Protein AF-A0A2V9SAP5-F1 (afdb_monomer_lite)

Structure (mmCIF, N/CA/C/O backbone):
data_AF-A0A2V9SAP5-F1
#
_entry.id   AF-A0A2V9SAP5-F1
#
loop_
_atom_site.group_PDB
_atom_site.id
_atom_site.type_symbol
_atom_site.label_atom_id
_atom_site.label_alt_id
_atom_site.label_comp_id
_atom_site.label_asym_id
_atom_site.label_entity_id
_atom_site.label_seq_id
_atom_site.pdbx_PDB_ins_code
_atom_site.Cartn_x
_atom_site.Cartn_y
_atom_site.Cartn_z
_atom_site.occupancy
_atom_site.B_iso_or_equiv
_atom_site.auth_seq_id
_atom_site.auth_comp_id
_atom_site.auth_asym_id
_atom_site.auth_atom_id
_atom_site.pdbx_PDB_model_num
ATOM 1 N N . MET A 1 1 ? -0.950 11.969 -6.876 1.00 27.45 1 MET A N 1
ATOM 2 C CA . MET A 1 1 ? -1.076 11.030 -8.014 1.00 27.45 1 MET A CA 1
ATOM 3 C C . MET A 1 1 ? -1.972 9.885 -7.571 1.00 27.45 1 MET A C 1
ATOM 5 O O . MET A 1 1 ? -1.630 9.181 -6.634 1.00 27.45 1 MET A O 1
ATOM 9 N N . LEU A 1 2 ? -3.170 9.802 -8.143 1.00 24.86 2 LEU A N 1
ATOM 10 C CA . LEU A 1 2 ? -4.244 8.900 -7.733 1.00 24.86 2 LEU A CA 1
ATOM 11 C C . LEU A 1 2 ? -3.882 7.452 -8.108 1.00 24.86 2 LEU A C 1
ATOM 13 O O . LEU A 1 2 ? -3.748 7.151 -9.293 1.00 24.86 2 LEU A O 1
ATOM 17 N N . PHE A 1 3 ? -3.738 6.551 -7.130 1.00 26.12 3 PHE A N 1
ATOM 18 C CA . PHE A 1 3 ? -3.658 5.106 -7.384 1.00 26.12 3 PHE A CA 1
ATOM 19 C C . PHE A 1 3 ? -5.047 4.572 -7.772 1.00 26.12 3 PHE A C 1
ATOM 21 O O . PHE A 1 3 ? -5.681 3.803 -7.053 1.00 26.12 3 PHE A O 1
ATOM 28 N N . LEU A 1 4 ? -5.530 4.965 -8.950 1.00 26.64 4 LEU A N 1
ATOM 29 C CA . LEU A 1 4 ? -6.514 4.173 -9.670 1.00 26.64 4 LEU A CA 1
ATOM 30 C C . LEU A 1 4 ? -5.756 3.019 -10.319 1.00 26.64 4 LEU A C 1
ATOM 32 O O . LEU A 1 4 ? -5.173 3.142 -11.393 1.00 26.64 4 LEU A O 1
ATOM 36 N N . MET A 1 5 ? -5.781 1.865 -9.657 1.00 33.97 5 MET A N 1
ATOM 37 C CA . MET A 1 5 ? -5.663 0.598 -10.367 1.00 33.97 5 MET A CA 1
ATOM 38 C C . MET A 1 5 ? -6.867 0.522 -11.313 1.00 33.97 5 MET A C 1
ATOM 40 O O . MET A 1 5 ? -7.947 0.095 -10.900 1.00 33.97 5 MET A O 1
ATOM 44 N N . SER A 1 6 ? -6.701 0.999 -12.549 1.00 30.50 6 SER A N 1
ATOM 45 C CA . SER A 1 6 ? -7.687 0.897 -13.627 1.00 30.50 6 SER A CA 1
ATOM 46 C C . SER A 1 6 ? -7.928 -0.572 -13.964 1.00 30.50 6 SER A C 1
ATOM 48 O O . SER A 1 6 ? -7.324 -1.144 -14.864 1.00 30.50 6 SER A O 1
ATOM 50 N N . GLY A 1 7 ? -8.808 -1.197 -13.191 1.00 31.36 7 GLY A N 1
ATOM 51 C CA . GLY A 1 7 ? -9.477 -2.443 -13.513 1.00 31.36 7 GLY A CA 1
ATOM 52 C C . GLY A 1 7 ? -10.972 -2.181 -13.445 1.00 31.36 7 GLY A C 1
ATOM 53 O O . GLY A 1 7 ? -11.456 -1.751 -12.395 1.00 31.36 7 GLY A O 1
ATOM 54 N N . CYS A 1 8 ? -11.653 -2.409 -14.569 1.00 26.77 8 CYS A N 1
ATOM 55 C CA . CYS A 1 8 ? -13.083 -2.219 -14.801 1.00 26.77 8 CYS A CA 1
ATOM 56 C C . CYS A 1 8 ? -13.940 -2.473 -13.547 1.00 26.77 8 CYS A C 1
ATOM 58 O O . CYS A 1 8 ? -13.826 -3.505 -12.883 1.00 26.77 8 CYS A O 1
ATOM 60 N N . THR A 1 9 ? -14.776 -1.497 -13.204 1.00 35.00 9 THR A N 1
ATOM 61 C CA . THR A 1 9 ? -15.622 -1.489 -12.009 1.00 35.00 9 THR A CA 1
ATOM 62 C C . THR A 1 9 ? -16.875 -2.338 -12.213 1.00 35.00 9 THR A C 1
ATOM 64 O O . THR A 1 9 ? -17.776 -1.943 -12.946 1.00 35.00 9 THR A O 1
ATOM 67 N N . GLY A 1 10 ? -16.939 -3.478 -11.522 1.00 31.86 10 GLY A N 1
ATOM 68 C CA . GLY A 1 10 ? -18.176 -4.196 -11.195 1.00 31.86 10 GLY A CA 1
ATOM 69 C C . GLY A 1 10 ? -18.568 -3.994 -9.718 1.00 31.86 10 GLY A C 1
ATOM 70 O O . GLY A 1 10 ? -17.751 -3.496 -8.934 1.00 31.86 10 GLY A O 1
ATOM 71 N N . PRO A 1 11 ? -19.804 -4.348 -9.320 1.00 31.52 11 PRO A N 1
ATOM 72 C CA . PRO A 1 11 ? -20.374 -4.007 -8.015 1.00 31.52 11 PRO A CA 1
ATOM 73 C C . PRO A 1 11 ? -19.593 -4.624 -6.842 1.00 31.52 11 PRO A C 1
ATOM 75 O O . PRO A 1 11 ? -19.282 -5.814 -6.819 1.00 31.52 11 PRO A O 1
ATOM 78 N N . LYS A 1 12 ? -19.279 -3.791 -5.840 1.00 42.78 12 LYS A N 1
ATOM 79 C CA . LYS A 1 12 ? -18.566 -4.173 -4.612 1.00 42.78 12 LYS A CA 1
ATOM 80 C C . LYS A 1 12 ? -19.524 -4.834 -3.614 1.00 42.78 12 LYS A C 1
ATOM 82 O O . LYS A 1 12 ? -20.022 -4.174 -2.710 1.00 42.78 12 LYS A O 1
ATOM 87 N N . ALA A 1 13 ? -19.738 -6.139 -3.740 1.00 35.25 13 ALA A N 1
ATOM 88 C CA . ALA A 1 13 ? -20.394 -6.945 -2.710 1.00 35.25 13 ALA A CA 1
ATOM 89 C C . ALA A 1 13 ? -19.544 -8.187 -2.407 1.00 35.25 13 ALA A C 1
ATOM 91 O O . ALA A 1 13 ? -19.747 -9.260 -2.962 1.00 35.25 13 ALA A O 1
ATOM 92 N N . GLY A 1 14 ? -18.539 -8.030 -1.544 1.00 43.75 14 GLY A N 1
ATOM 93 C CA . GLY A 1 14 ? -17.707 -9.143 -1.095 1.00 43.75 14 GLY A CA 1
ATOM 94 C C . GLY A 1 14 ? -16.905 -8.790 0.154 1.00 43.75 14 GLY A C 1
ATOM 95 O O . GLY A 1 14 ? -16.255 -7.748 0.209 1.00 43.75 14 GLY A O 1
ATOM 96 N N . ARG A 1 15 ? -16.940 -9.672 1.162 1.00 56.06 15 ARG A N 1
ATOM 97 C CA . ARG A 1 15 ? -16.083 -9.618 2.369 1.00 56.06 15 ARG A CA 1
ATOM 98 C C . ARG A 1 15 ? -14.623 -10.011 2.082 1.00 56.06 15 ARG A C 1
ATOM 100 O O . ARG A 1 15 ? -13.774 -9.954 2.966 1.00 56.06 15 ARG A O 1
ATOM 107 N N . THR A 1 16 ? -14.326 -10.402 0.849 1.00 55.97 16 THR A N 1
ATOM 108 C CA . THR A 1 16 ? -13.005 -10.835 0.387 1.00 55.97 16 THR A CA 1
ATOM 109 C C . THR A 1 16 ? -12.388 -9.738 -0.474 1.00 55.97 16 THR A C 1
ATOM 111 O O . THR A 1 16 ? -13.088 -9.118 -1.276 1.00 55.97 16 THR A O 1
ATOM 114 N N . ILE A 1 17 ? -11.083 -9.486 -0.335 1.00 61.44 17 ILE A N 1
ATOM 115 C CA . ILE A 1 17 ? -10.381 -8.565 -1.239 1.00 61.44 17 ILE A CA 1
ATOM 116 C C . ILE A 1 17 ? -10.418 -9.154 -2.660 1.00 61.44 17 ILE A C 1
ATOM 118 O O . ILE A 1 17 ? -10.050 -10.320 -2.830 1.00 61.44 17 ILE A O 1
ATOM 122 N N . PRO A 1 18 ? -10.850 -8.390 -3.683 1.00 57.69 18 PRO A N 1
ATOM 123 C CA . PRO A 1 18 ? -10.863 -8.882 -5.052 1.00 57.69 18 PRO A CA 1
ATOM 124 C C . PRO A 1 18 ? -9.435 -9.165 -5.524 1.00 57.69 18 PRO A C 1
ATOM 126 O O . PRO A 1 18 ? -8.533 -8.346 -5.334 1.00 57.69 18 PRO A O 1
ATOM 129 N N . ILE A 1 19 ? -9.238 -10.313 -6.173 1.00 59.44 19 ILE A N 1
ATOM 130 C CA . ILE A 1 19 ? -7.962 -10.653 -6.804 1.00 59.44 19 ILE A CA 1
ATOM 131 C C . ILE A 1 19 ? -7.705 -9.626 -7.908 1.00 59.44 19 ILE A C 1
ATOM 133 O O . ILE A 1 19 ? -8.478 -9.513 -8.858 1.00 59.44 19 ILE A O 1
ATOM 137 N N . ARG A 1 20 ? -6.623 -8.860 -7.770 1.00 66.38 20 ARG A N 1
ATOM 138 C CA . ARG A 1 20 ? -6.151 -7.929 -8.796 1.00 66.38 20 ARG A CA 1
ATOM 139 C C . ARG A 1 20 ? -4.887 -8.497 -9.423 1.00 66.38 20 ARG A C 1
ATOM 141 O O . ARG A 1 20 ? -3.919 -8.774 -8.720 1.00 66.38 20 ARG A O 1
ATOM 148 N N . THR A 1 21 ? -4.912 -8.673 -10.736 1.00 72.31 21 THR A N 1
ATOM 149 C CA . THR A 1 21 ? -3.780 -9.136 -11.541 1.00 72.31 21 THR A CA 1
ATOM 150 C C . THR A 1 21 ? -3.082 -7.960 -12.215 1.00 72.31 21 THR A C 1
ATOM 152 O O . THR A 1 21 ? -3.717 -6.974 -12.587 1.00 72.31 21 THR A O 1
ATOM 155 N N . ILE A 1 22 ? -1.765 -8.077 -12.372 1.00 76.94 22 ILE A N 1
ATOM 156 C CA . ILE A 1 22 ? -0.943 -7.180 -13.193 1.00 76.94 22 ILE A CA 1
ATOM 157 C C . ILE A 1 22 ? -0.741 -7.777 -14.581 1.00 76.94 22 ILE A C 1
ATOM 159 O O . ILE A 1 22 ? -0.773 -8.996 -14.736 1.00 76.94 22 ILE A O 1
ATOM 163 N N . SER A 1 23 ? -0.498 -6.922 -15.573 1.00 72.00 23 SER A N 1
ATOM 164 C CA . SER A 1 23 ? -0.253 -7.345 -16.954 1.00 72.00 23 SER A CA 1
ATOM 165 C C . SER A 1 23 ? 1.195 -7.775 -17.211 1.00 72.00 23 SER A C 1
ATOM 167 O O . SER A 1 23 ? 1.404 -8.770 -17.895 1.00 72.00 23 SER A O 1
ATOM 169 N N . HIS A 1 24 ? 2.190 -7.083 -16.640 1.00 81.50 24 HIS A N 1
ATOM 170 C CA . HIS A 1 24 ? 3.611 -7.379 -16.86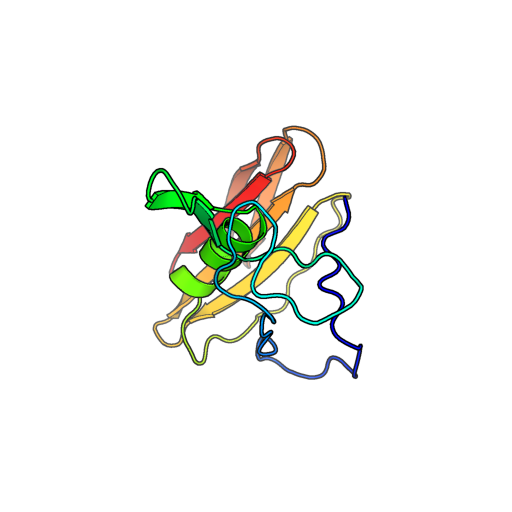6 1.00 81.50 24 HIS A CA 1
ATOM 171 C C . HIS A 1 24 ? 4.400 -7.433 -15.553 1.00 81.50 24 HIS A C 1
ATOM 173 O O . HIS A 1 24 ? 4.486 -6.447 -14.819 1.00 81.50 24 HIS A O 1
ATOM 179 N N . LEU A 1 25 ? 5.012 -8.586 -15.265 1.00 84.69 25 LEU A N 1
ATOM 180 C CA . LEU A 1 25 ? 5.864 -8.752 -14.085 1.00 84.69 25 LEU A CA 1
ATOM 181 C C . LEU A 1 25 ? 7.228 -8.074 -14.274 1.00 84.69 25 LEU A C 1
ATOM 183 O O . LEU A 1 25 ? 7.648 -7.317 -13.404 1.00 84.69 25 LEU A O 1
ATOM 187 N N . ALA A 1 26 ? 7.895 -8.328 -15.399 1.00 87.62 26 ALA A N 1
ATOM 188 C CA . ALA A 1 26 ? 9.231 -7.823 -15.695 1.00 87.62 26 ALA A CA 1
ATOM 189 C C . ALA A 1 26 ? 9.307 -7.288 -17.127 1.00 87.62 26 ALA A C 1
ATOM 191 O O . ALA A 1 26 ? 8.782 -7.924 -18.039 1.00 87.62 26 ALA A O 1
ATOM 192 N N . LEU A 1 27 ? 9.971 -6.147 -17.303 1.00 89.62 27 LEU A N 1
ATOM 193 C CA . LEU A 1 27 ? 10.320 -5.559 -18.601 1.00 89.62 27 LEU A CA 1
ATOM 194 C C . LEU A 1 27 ? 11.785 -5.089 -18.574 1.00 89.62 27 LEU A C 1
ATOM 196 O O . LEU A 1 27 ? 12.388 -5.009 -17.506 1.00 89.62 27 LEU A O 1
ATOM 200 N N . ASP A 1 28 ? 12.366 -4.788 -19.729 1.00 88.69 28 ASP A N 1
ATOM 201 C CA . ASP A 1 28 ? 13.676 -4.143 -19.835 1.00 88.69 28 ASP A CA 1
ATOM 202 C C . ASP A 1 28 ? 13.589 -2.616 -19.663 1.00 88.69 28 ASP A C 1
ATOM 204 O O . ASP A 1 28 ? 12.504 -2.038 -19.536 1.00 88.69 28 ASP A O 1
ATOM 208 N N . GLU A 1 29 ? 14.738 -1.935 -19.673 1.00 89.25 29 GLU A N 1
ATOM 209 C CA . GLU A 1 29 ? 14.823 -0.475 -19.541 1.00 89.25 29 GLU A CA 1
ATOM 210 C C . GLU A 1 29 ? 14.124 0.306 -20.671 1.00 89.25 29 GLU A C 1
ATOM 212 O O . GLU A 1 29 ? 13.913 1.512 -20.549 1.00 89.25 29 GLU A O 1
ATOM 217 N N . LYS A 1 30 ? 13.736 -0.367 -21.761 1.00 87.38 30 LYS A N 1
ATOM 218 C CA . LYS A 1 30 ? 12.978 0.188 -22.893 1.00 87.38 30 LYS A CA 1
ATOM 219 C C . LYS A 1 30 ? 11.496 -0.203 -22.843 1.00 87.38 30 LYS A C 1
ATOM 221 O O . LYS A 1 30 ? 10.759 0.082 -23.789 1.00 87.38 30 LYS A O 1
ATOM 226 N N . GLY A 1 31 ? 11.050 -0.858 -21.768 1.00 84.62 31 GLY A N 1
ATOM 227 C CA . GLY A 1 31 ? 9.677 -1.325 -21.594 1.00 84.62 31 GLY A CA 1
ATOM 228 C C . GLY A 1 31 ? 9.319 -2.512 -22.490 1.00 84.62 31 GLY A C 1
ATOM 229 O O . GLY A 1 31 ? 8.159 -2.650 -22.878 1.00 84.62 31 GLY A O 1
ATOM 230 N N . ARG A 1 32 ? 10.295 -3.345 -22.869 1.00 84.12 32 ARG A N 1
ATOM 231 C CA . ARG A 1 32 ? 10.109 -4.538 -23.707 1.00 84.12 32 ARG A CA 1
ATOM 232 C C . ARG A 1 32 ? 10.257 -5.828 -22.881 1.00 84.12 32 ARG A C 1
ATOM 234 O O . ARG A 1 32 ? 10.927 -5.818 -21.855 1.00 84.12 32 ARG A O 1
ATOM 241 N N . PRO A 1 33 ? 9.661 -6.953 -23.311 1.00 83.94 33 PRO A N 1
ATOM 242 C CA . PRO A 1 33 ? 8.798 -7.111 -24.480 1.00 83.94 33 PRO A CA 1
ATOM 243 C C . PRO A 1 33 ? 7.444 -6.416 -24.285 1.00 83.94 33 PRO A C 1
ATOM 245 O O . PRO A 1 33 ? 6.752 -6.626 -23.298 1.00 83.94 33 PRO A O 1
ATOM 248 N N . ASN A 1 34 ? 7.060 -5.595 -25.257 1.00 81.19 34 ASN A N 1
ATOM 249 C CA . ASN A 1 34 ? 5.739 -4.985 -25.341 1.00 81.19 34 ASN A CA 1
ATOM 250 C C . ASN A 1 34 ? 5.388 -4.876 -26.821 1.00 81.19 34 ASN A C 1
ATOM 252 O O . ASN A 1 34 ? 6.094 -4.203 -27.575 1.00 81.19 34 ASN A O 1
ATOM 256 N N . ILE A 1 35 ? 4.358 -5.608 -27.233 1.00 76.25 35 ILE A N 1
ATOM 257 C CA . ILE A 1 35 ? 3.885 -5.673 -28.621 1.00 76.25 35 ILE A CA 1
ATOM 258 C C . ILE A 1 35 ? 2.788 -4.639 -28.914 1.00 76.25 35 ILE A C 1
ATOM 260 O O . ILE A 1 35 ? 2.410 -4.466 -30.067 1.00 76.25 35 ILE A O 1
ATOM 264 N N . GLY A 1 36 ? 2.269 -3.961 -27.884 1.00 74.12 36 GLY A N 1
ATOM 265 C CA . GLY A 1 36 ? 1.221 -2.953 -28.016 1.00 74.12 36 GLY A CA 1
ATOM 266 C C . GLY A 1 36 ? 1.763 -1.554 -28.346 1.00 74.12 36 GLY A C 1
ATOM 267 O O . GLY A 1 36 ? 2.949 -1.282 -28.151 1.00 74.12 36 GLY A O 1
ATOM 268 N N . PRO A 1 37 ? 0.894 -0.634 -28.805 1.00 75.75 37 PRO A N 1
ATOM 269 C CA . PRO A 1 37 ? 1.294 0.720 -29.195 1.00 75.75 37 PRO A CA 1
ATOM 270 C C . PRO A 1 37 ? 1.536 1.658 -28.000 1.00 75.75 37 PRO A C 1
ATOM 272 O O . PRO A 1 37 ? 2.028 2.768 -28.185 1.00 75.75 37 PRO A O 1
ATOM 275 N N . PHE A 1 38 ? 1.192 1.237 -26.778 1.00 76.81 38 PHE A N 1
ATOM 276 C CA . PHE A 1 38 ? 1.268 2.068 -25.576 1.00 76.81 38 PHE A CA 1
ATOM 277 C C . PHE A 1 38 ? 2.400 1.617 -24.650 1.00 76.81 38 PHE A C 1
ATOM 279 O O . PHE A 1 38 ? 2.558 0.410 -24.438 1.00 76.81 38 PHE A O 1
ATOM 286 N N . PRO A 1 39 ? 3.154 2.551 -24.043 1.00 70.44 39 PRO A N 1
ATOM 287 C CA . PRO A 1 39 ? 4.157 2.205 -23.046 1.00 70.44 39 PRO A CA 1
ATOM 288 C C . PRO A 1 39 ? 3.486 1.535 -21.840 1.00 70.44 39 PRO A C 1
ATOM 290 O 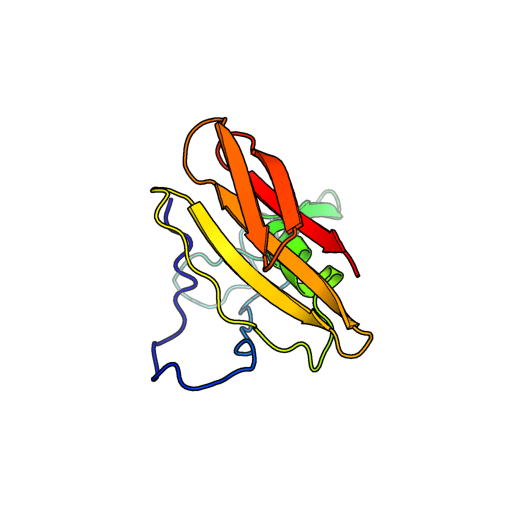O . PRO A 1 39 ? 2.511 2.041 -21.287 1.00 70.44 39 PRO A O 1
ATOM 293 N N . CYS A 1 40 ? 4.016 0.383 -21.438 1.00 70.88 40 CYS A N 1
ATOM 294 C CA . CYS A 1 40 ? 3.575 -0.363 -20.267 1.00 70.88 40 CYS A CA 1
ATOM 295 C C . CYS A 1 40 ? 4.707 -0.367 -19.238 1.00 70.88 40 CYS A C 1
ATOM 297 O O . CYS A 1 40 ? 5.856 -0.623 -19.588 1.00 70.88 40 CYS A O 1
ATOM 299 N N . GLY A 1 41 ? 4.384 -0.087 -17.974 1.00 72.69 41 GLY A N 1
ATOM 300 C CA . GLY A 1 41 ? 5.319 -0.249 -16.862 1.00 72.69 41 GLY A CA 1
ATOM 301 C C . GLY A 1 41 ? 5.286 -1.683 -16.339 1.00 72.69 41 GLY A C 1
ATOM 302 O O . GLY A 1 41 ? 4.207 -2.217 -16.082 1.00 72.69 41 GLY A O 1
ATOM 303 N N . GLY A 1 42 ? 6.458 -2.298 -16.196 1.00 81.88 42 GLY A N 1
ATOM 304 C CA . GLY A 1 42 ? 6.614 -3.575 -15.507 1.00 81.88 42 GLY A CA 1
ATOM 305 C C . GLY A 1 42 ? 6.703 -3.369 -13.997 1.00 81.88 42 GLY A C 1
ATOM 306 O O . GLY A 1 42 ? 7.066 -2.293 -13.517 1.00 81.88 42 GLY A O 1
ATOM 307 N N . VAL A 1 43 ? 6.410 -4.418 -13.232 1.00 89.50 43 VAL A N 1
ATOM 308 C CA . VAL A 1 43 ? 6.594 -4.382 -11.777 1.00 89.50 43 VAL A CA 1
ATOM 309 C C . VAL A 1 43 ? 8.080 -4.306 -11.412 1.00 89.50 43 VAL A C 1
ATOM 311 O O . VAL A 1 43 ? 8.452 -3.516 -10.540 1.00 89.50 43 VAL A O 1
ATOM 314 N N . VAL A 1 44 ? 8.937 -5.034 -12.123 1.00 92.81 44 VAL A N 1
ATOM 315 C CA . VAL A 1 44 ? 10.396 -4.879 -12.067 1.00 92.81 44 VAL A CA 1
ATOM 316 C C . VAL A 1 44 ? 10.963 -4.542 -13.442 1.00 92.81 44 VAL A C 1
ATOM 318 O O . VAL A 1 44 ? 10.417 -4.959 -14.465 1.00 92.81 44 VAL A O 1
ATOM 321 N N . THR A 1 45 ? 12.078 -3.821 -13.450 1.00 92.56 45 THR A N 1
ATOM 322 C CA . THR A 1 45 ? 12.865 -3.553 -14.653 1.00 92.56 45 THR A CA 1
ATOM 323 C C . THR A 1 45 ? 14.174 -4.325 -14.567 1.00 92.56 45 THR A C 1
ATOM 325 O O . THR A 1 45 ? 14.860 -4.258 -13.549 1.00 92.56 45 THR A O 1
ATOM 328 N N . ILE A 1 46 ? 14.517 -5.066 -15.619 1.00 93.19 46 ILE A N 1
ATOM 329 C CA . ILE A 1 46 ? 15.780 -5.799 -15.737 1.00 93.19 46 ILE A CA 1
ATOM 330 C C . ILE A 1 46 ? 16.625 -5.105 -16.799 1.00 93.19 46 ILE A C 1
ATOM 332 O O . ILE A 1 46 ? 16.305 -5.162 -17.983 1.00 93.19 46 ILE A O 1
ATOM 336 N N . HIS A 1 47 ? 17.715 -4.470 -16.384 1.00 93.00 47 HIS A N 1
ATOM 337 C CA . HIS A 1 47 ? 18.591 -3.743 -17.291 1.00 93.00 47 HIS A CA 1
ATOM 338 C C . HIS A 1 47 ? 19.350 -4.724 -18.191 1.00 93.00 47 HIS A C 1
ATOM 340 O O . HIS A 1 47 ? 20.136 -5.551 -17.725 1.00 93.00 47 HIS A O 1
ATOM 346 N N . SER A 1 48 ? 19.118 -4.643 -19.500 1.00 92.75 48 SER A N 1
ATOM 347 C CA . SER A 1 48 ? 19.563 -5.646 -20.472 1.00 92.75 48 SER A CA 1
ATOM 348 C C . SER A 1 48 ? 21.090 -5.809 -20.522 1.00 92.75 48 SER A C 1
ATOM 350 O O . SER A 1 48 ? 21.582 -6.930 -20.685 1.00 92.75 48 SER A O 1
ATOM 352 N N . GLN A 1 49 ? 21.831 -4.716 -20.317 1.00 95.12 49 GLN A N 1
ATOM 353 C CA . GLN A 1 49 ? 23.295 -4.667 -20.374 1.00 95.12 49 GLN A CA 1
ATOM 354 C C . GLN A 1 49 ? 23.948 -5.027 -19.036 1.00 95.12 49 GLN A C 1
ATOM 356 O O . GLN A 1 49 ? 24.821 -5.888 -18.987 1.00 95.12 49 GLN A O 1
ATOM 361 N N . THR A 1 50 ? 23.508 -4.392 -17.947 1.00 96.12 50 THR A N 1
ATOM 362 C CA . THR A 1 50 ? 24.132 -4.528 -16.619 1.00 96.12 50 THR A CA 1
ATOM 363 C C . THR A 1 50 ? 23.581 -5.697 -15.806 1.00 96.12 50 THR A C 1
ATOM 365 O O . THR A 1 50 ? 24.201 -6.101 -14.828 1.00 96.12 50 THR A O 1
ATOM 368 N N . LYS A 1 51 ? 22.417 -6.241 -16.193 1.00 94.12 51 LYS A N 1
ATOM 369 C CA . LYS A 1 51 ? 21.624 -7.226 -15.431 1.00 94.12 51 LYS A CA 1
ATOM 370 C C . LYS A 1 51 ? 21.136 -6.721 -14.071 1.00 94.12 51 LYS A C 1
ATOM 372 O O . LYS A 1 51 ? 20.642 -7.509 -13.266 1.00 94.12 51 LYS A O 1
ATOM 377 N N . GLU A 1 52 ? 21.231 -5.417 -13.826 1.00 96.00 52 GLU A N 1
ATOM 378 C CA . GLU A 1 52 ? 20.660 -4.786 -12.643 1.00 96.00 52 GLU A CA 1
ATOM 379 C C . GLU A 1 52 ? 19.134 -4.944 -12.638 1.00 96.00 52 GLU A C 1
ATOM 381 O O . GLU A 1 52 ? 18.489 -4.893 -13.687 1.00 96.00 52 GLU A O 1
ATOM 386 N N . ILE A 1 53 ? 18.552 -5.126 -11.451 1.00 94.50 53 ILE A N 1
ATOM 387 C CA . ILE A 1 53 ? 17.104 -5.218 -11.266 1.00 94.50 53 ILE A CA 1
ATOM 388 C C . ILE A 1 53 ? 16.640 -4.026 -10.441 1.00 94.50 53 ILE A C 1
ATOM 390 O O . ILE A 1 53 ? 16.973 -3.914 -9.260 1.00 94.50 53 ILE A O 1
ATOM 394 N N . THR A 1 54 ? 15.802 -3.182 -11.033 1.00 94.38 54 THR A N 1
ATOM 395 C CA . THR A 1 54 ? 15.169 -2.057 -10.342 1.00 94.38 54 THR A CA 1
ATOM 396 C C . THR A 1 54 ? 13.687 -2.344 -10.091 1.00 94.38 54 THR A C 1
ATOM 398 O O . THR A 1 54 ? 13.012 -3.056 -10.839 1.00 94.38 54 THR A O 1
ATOM 401 N N . ARG A 1 55 ? 13.170 -1.852 -8.961 1.00 93.75 55 ARG A N 1
ATOM 402 C CA . ARG A 1 55 ? 11.792 -2.096 -8.501 1.00 93.75 55 ARG A CA 1
ATOM 403 C C . ARG A 1 55 ? 10.959 -0.842 -8.703 1.00 93.75 55 ARG A C 1
ATOM 405 O O . ARG A 1 55 ? 11.323 0.220 -8.204 1.00 93.75 55 ARG A O 1
ATOM 412 N N . SER A 1 56 ? 9.827 -0.978 -9.384 1.00 90.88 56 SER A N 1
ATOM 413 C CA . SER A 1 56 ? 8.898 0.135 -9.594 1.00 90.88 56 SER A CA 1
ATOM 414 C C . SER A 1 56 ? 8.092 0.465 -8.331 1.00 90.88 56 SER A C 1
AT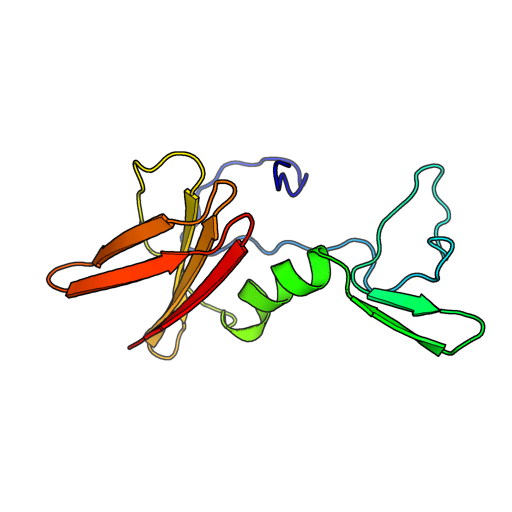OM 416 O O . SER A 1 56 ? 8.033 -0.313 -7.374 1.00 90.88 56 SER A O 1
ATOM 418 N N . GLY A 1 57 ? 7.369 1.589 -8.355 1.00 87.81 57 GLY A N 1
ATOM 419 C CA . GLY A 1 57 ? 6.366 1.894 -7.329 1.00 87.81 57 GLY A CA 1
ATOM 420 C C . GLY A 1 57 ? 5.274 0.820 -7.216 1.00 87.81 57 GLY A C 1
ATOM 421 O O . GLY A 1 57 ? 4.803 0.543 -6.116 1.00 87.81 57 GLY A O 1
ATOM 422 N N . GLN A 1 58 ? 4.924 0.143 -8.320 1.00 87.62 58 GLN A N 1
ATOM 423 C CA . GLN A 1 58 ? 3.964 -0.965 -8.293 1.00 87.62 58 GLN A CA 1
ATOM 424 C C . GLN A 1 58 ? 4.502 -2.152 -7.491 1.00 87.62 58 GLN A C 1
ATOM 426 O O . GLN A 1 58 ? 3.757 -2.722 -6.699 1.00 87.62 58 GLN A O 1
ATOM 431 N N . TYR A 1 59 ? 5.789 -2.497 -7.631 1.00 92.62 59 TYR A N 1
ATOM 432 C CA . TYR A 1 59 ? 6.411 -3.555 -6.824 1.00 92.62 59 TYR A CA 1
ATOM 433 C C . TYR A 1 59 ? 6.246 -3.283 -5.335 1.00 92.62 59 TYR A C 1
ATOM 435 O O . TYR A 1 59 ? 5.824 -4.162 -4.585 1.00 92.62 59 TYR A O 1
ATOM 443 N N . TRP A 1 60 ? 6.548 -2.056 -4.911 1.00 93.94 60 TRP A N 1
ATOM 444 C CA . TRP A 1 60 ? 6.439 -1.677 -3.508 1.00 93.94 60 TRP A CA 1
ATOM 445 C C . TRP A 1 60 ? 4.990 -1.668 -3.034 1.00 93.94 60 TRP A C 1
ATOM 447 O O . TRP A 1 60 ? 4.712 -2.230 -1.977 1.00 93.94 60 TRP A O 1
ATOM 457 N N . ALA A 1 61 ? 4.055 -1.161 -3.842 1.00 90.50 61 ALA A N 1
ATOM 458 C CA . ALA A 1 61 ? 2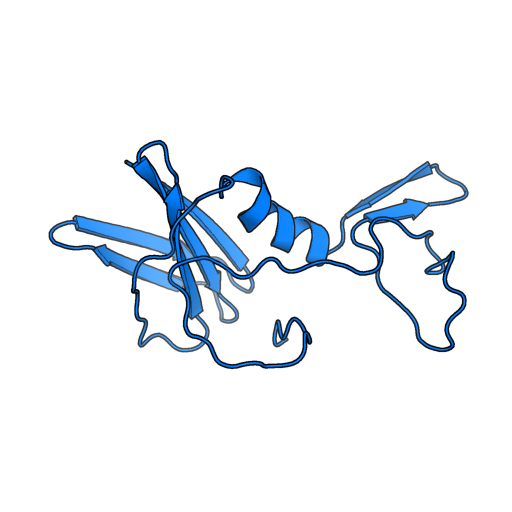.631 -1.260 -3.541 1.00 90.50 61 ALA A CA 1
ATOM 459 C C . ALA A 1 61 ? 2.216 -2.723 -3.319 1.00 90.50 61 ALA A C 1
ATOM 461 O O . ALA A 1 61 ? 1.692 -3.050 -2.259 1.00 90.50 61 ALA A O 1
ATOM 462 N N . PHE A 1 62 ? 2.532 -3.637 -4.245 1.00 90.88 62 PHE A N 1
ATOM 463 C CA . PHE A 1 62 ? 2.229 -5.063 -4.076 1.00 90.88 62 PHE A CA 1
ATOM 464 C C . PHE A 1 62 ? 2.918 -5.679 -2.865 1.00 90.88 62 PHE A C 1
ATOM 466 O O . PHE A 1 62 ? 2.308 -6.506 -2.192 1.00 90.88 62 PHE A O 1
ATOM 473 N N . ALA A 1 63 ? 4.146 -5.274 -2.546 1.00 93.75 63 ALA A N 1
ATOM 474 C CA . ALA A 1 63 ? 4.848 -5.763 -1.368 1.00 93.75 63 ALA A CA 1
ATOM 475 C C . ALA A 1 63 ? 4.082 -5.452 -0.067 1.00 93.75 63 ALA A C 1
ATOM 477 O O . ALA A 1 63 ? 4.063 -6.302 0.822 1.00 93.75 63 ALA A O 1
ATOM 478 N N . HIS A 1 64 ? 3.397 -4.305 0.025 1.00 96.12 64 HIS A N 1
ATOM 479 C CA . HIS A 1 64 ? 2.552 -3.947 1.175 1.00 96.12 64 HIS A CA 1
ATOM 480 C C . HIS A 1 64 ? 1.284 -4.804 1.318 1.00 96.12 64 HIS A C 1
ATOM 482 O O . HIS A 1 64 ? 0.729 -4.877 2.414 1.00 96.12 64 HIS A O 1
ATOM 488 N N . PHE A 1 65 ? 0.849 -5.483 0.253 1.00 93.75 65 PHE A N 1
ATOM 489 C CA . PHE A 1 65 ? -0.296 -6.399 0.284 1.00 93.75 65 PHE A CA 1
ATOM 490 C C . PHE A 1 65 ? 0.156 -7.861 0.321 1.00 93.75 65 PHE A C 1
ATOM 492 O O . PHE A 1 65 ? -0.074 -8.566 1.299 1.00 93.75 65 PHE A O 1
ATOM 499 N N . ALA A 1 66 ? 0.837 -8.321 -0.728 1.00 92.12 66 ALA A N 1
ATOM 500 C CA . ALA A 1 66 ? 1.116 -9.732 -0.987 1.00 92.12 66 ALA A CA 1
ATOM 501 C C . ALA A 1 66 ? 2.032 -10.391 0.054 1.00 92.12 66 ALA A C 1
ATOM 503 O O . ALA A 1 66 ? 1.967 -11.604 0.241 1.00 92.12 66 ALA A O 1
ATOM 504 N N . ARG A 1 67 ? 2.883 -9.617 0.740 1.00 94.31 67 ARG A N 1
ATOM 505 C CA . ARG A 1 67 ? 3.757 -10.158 1.795 1.00 94.31 67 ARG A CA 1
ATOM 506 C C . ARG A 1 67 ? 3.010 -10.433 3.097 1.00 94.31 67 ARG A C 1
ATOM 508 O O . ARG A 1 67 ? 3.445 -11.289 3.861 1.00 94.31 67 ARG A O 1
ATOM 515 N N . PHE A 1 68 ? 1.924 -9.706 3.348 1.00 96.19 68 PHE A N 1
ATOM 516 C CA . PHE A 1 68 ? 1.280 -9.644 4.660 1.00 96.19 68 PHE A CA 1
ATOM 517 C C . PHE A 1 68 ? -0.137 -10.222 4.659 1.00 96.19 68 PHE A C 1
ATOM 519 O O . PHE A 1 68 ? -0.580 -10.771 5.662 1.00 96.19 68 PHE A O 1
ATOM 526 N N . MET A 1 69 ? -0.838 -10.157 3.528 1.00 95.44 69 MET A N 1
ATOM 527 C CA . MET A 1 69 ? -2.188 -10.692 3.380 1.00 95.44 69 MET A CA 1
ATOM 528 C C . MET A 1 69 ? -2.139 -12.118 2.835 1.00 95.44 69 MET A C 1
ATOM 530 O O . MET A 1 69 ? -1.636 -12.372 1.738 1.00 95.44 69 MET A O 1
ATOM 534 N N . ARG A 1 70 ? -2.672 -13.065 3.603 1.00 94.31 70 ARG A N 1
ATOM 535 C CA . ARG A 1 70 ? -2.699 -14.485 3.247 1.00 94.31 70 ARG A CA 1
ATOM 536 C C . ARG A 1 70 ? -3.919 -14.816 2.394 1.00 94.31 70 ARG A C 1
ATOM 538 O O . ARG A 1 70 ? -4.949 -14.143 2.430 1.00 94.31 70 ARG A O 1
ATOM 545 N N . ARG A 1 71 ? -3.824 -15.903 1.623 1.00 92.62 71 ARG A N 1
ATOM 546 C CA . ARG A 1 71 ? -4.996 -16.457 0.929 1.00 92.62 71 ARG A CA 1
ATOM 547 C C . ARG A 1 71 ? -6.076 -16.776 1.963 1.00 92.62 71 ARG A C 1
ATOM 549 O O . ARG A 1 71 ? -5.784 -17.392 2.979 1.00 92.62 71 ARG A O 1
ATOM 556 N N . GLY A 1 72 ? -7.305 -16.348 1.691 1.00 92.75 72 GLY A N 1
ATOM 557 C CA . GLY A 1 72 ? -8.425 -16.490 2.624 1.00 92.75 72 GLY A CA 1
ATOM 558 C C . GLY A 1 72 ? -8.573 -15.347 3.632 1.00 92.75 72 GLY A C 1
ATOM 559 O O . GLY A 1 72 ? -9.535 -15.373 4.395 1.00 92.75 72 GLY A O 1
ATOM 560 N N . ALA A 1 73 ? -7.687 -14.342 3.616 1.00 95.12 73 ALA A N 1
ATOM 561 C CA . ALA A 1 73 ? -7.854 -13.143 4.429 1.00 95.12 73 ALA A CA 1
ATOM 562 C C . ALA A 1 73 ? -9.194 -12.454 4.137 1.00 95.12 73 ALA A C 1
ATOM 564 O O . ALA A 1 73 ? -9.627 -12.337 2.983 1.00 95.12 73 ALA A O 1
ATOM 565 N N . ARG A 1 74 ? -9.853 -11.993 5.199 1.00 95.44 74 ARG A N 1
ATOM 566 C CA . ARG A 1 74 ? -11.167 -11.351 5.137 1.00 95.44 74 ARG A CA 1
ATOM 567 C C . ARG A 1 74 ? -11.023 -9.879 5.460 1.00 95.44 74 ARG A C 1
ATOM 569 O O . ARG A 1 74 ? -10.418 -9.520 6.464 1.00 95.44 74 ARG A O 1
ATOM 576 N N . ARG A 1 75 ? -11.599 -9.025 4.618 1.00 95.50 75 ARG A N 1
ATOM 577 C CA . ARG A 1 75 ? -11.649 -7.587 4.872 1.00 95.50 75 ARG A CA 1
ATOM 578 C C . ARG A 1 75 ? -12.673 -7.317 5.968 1.00 95.50 75 ARG A C 1
ATOM 580 O O . ARG A 1 75 ? -13.816 -7.763 5.849 1.00 95.50 75 ARG A O 1
ATOM 587 N N . PHE A 1 76 ? -12.283 -6.567 6.991 1.00 92.44 76 PHE A N 1
ATOM 588 C CA . PHE A 1 76 ? -13.227 -6.021 7.964 1.00 92.44 76 PHE A CA 1
ATOM 589 C C . PHE A 1 76 ? -13.620 -4.591 7.586 1.00 92.44 76 PHE A C 1
ATOM 591 O O . PHE A 1 76 ? -12.968 -3.944 6.760 1.00 92.44 76 PHE A O 1
ATOM 598 N N . ASP A 1 77 ? -14.751 -4.132 8.117 1.00 93.06 77 ASP A N 1
ATOM 599 C CA . ASP A 1 77 ? -15.236 -2.790 7.819 1.00 93.06 77 ASP A CA 1
ATOM 600 C C . ASP A 1 77 ? -14.414 -1.734 8.555 1.00 93.06 77 ASP A C 1
ATOM 602 O O . ASP A 1 77 ? -14.005 -1.936 9.699 1.00 93.06 77 ASP A O 1
ATOM 606 N N . SER A 1 78 ? -14.132 -0.628 7.876 1.00 92.25 78 SER A N 1
ATOM 607 C CA . SER A 1 78 ? -13.283 0.437 8.393 1.00 92.25 78 SER A CA 1
ATOM 608 C C . SER A 1 78 ? -13.610 1.752 7.689 1.00 92.25 78 SER A C 1
ATOM 610 O O . SER A 1 78 ? -14.000 1.765 6.519 1.00 92.25 78 SER A O 1
ATOM 612 N N . GLN A 1 79 ? -13.483 2.865 8.410 1.00 94.19 79 GLN A N 1
ATOM 613 C CA . GLN A 1 79 ? -13.856 4.195 7.932 1.00 94.19 79 GLN A CA 1
ATOM 614 C C . GLN A 1 79 ? -12.779 5.211 8.306 1.00 94.19 79 GLN A C 1
ATOM 616 O O . GLN A 1 79 ? -12.057 5.050 9.286 1.00 94.19 79 GLN A O 1
ATOM 621 N N . THR A 1 80 ? -12.667 6.265 7.506 1.00 93.69 80 THR A N 1
ATOM 622 C CA . THR A 1 80 ? -11.787 7.402 7.776 1.00 93.69 80 THR A CA 1
ATOM 623 C C . THR A 1 80 ? -12.482 8.675 7.327 1.00 93.69 80 THR A C 1
ATOM 625 O O . THR A 1 80 ? -13.083 8.710 6.255 1.00 93.69 80 THR A O 1
ATOM 628 N N . ALA A 1 81 ? -12.387 9.720 8.144 1.00 91.62 81 ALA A N 1
ATOM 629 C CA . ALA A 1 81 ? -12.785 11.076 7.771 1.00 91.62 81 ALA A CA 1
ATOM 630 C C . ALA A 1 81 ? -11.574 11.934 7.364 1.00 91.62 81 ALA A C 1
ATOM 632 O O . ALA A 1 81 ? -11.722 13.114 7.057 1.00 91.62 81 ALA A O 1
ATOM 633 N N . VAL A 1 82 ? -10.360 11.369 7.393 1.00 93.56 82 VAL A N 1
ATOM 634 C CA . VAL A 1 82 ? -9.140 12.142 7.169 1.00 93.56 82 VAL A CA 1
ATOM 635 C C . VAL A 1 82 ? -8.812 12.203 5.683 1.00 93.56 82 VAL A C 1
ATOM 637 O O . VAL A 1 82 ? -8.432 11.199 5.081 1.00 93.56 82 VAL A O 1
ATOM 640 N N . THR A 1 83 ? -8.900 13.399 5.105 1.00 95.06 83 THR A N 1
ATOM 641 C CA . THR A 1 83 ? -8.559 13.668 3.702 1.00 95.06 83 THR A CA 1
ATOM 642 C C . THR A 1 83 ? -7.130 13.227 3.366 1.00 95.06 83 THR A C 1
ATOM 644 O O . THR A 1 83 ? -6.206 13.393 4.170 1.00 95.06 83 THR A O 1
ATOM 647 N N . GLY A 1 84 ? -6.938 12.657 2.173 1.00 94.94 84 GLY A N 1
ATOM 648 C CA 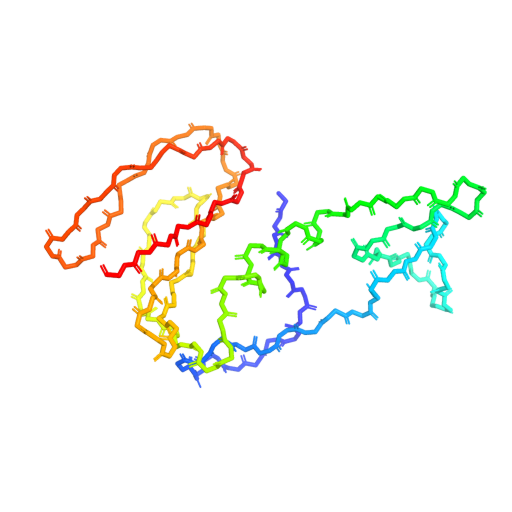. GLY A 1 84 ? -5.627 12.198 1.692 1.00 94.94 84 GLY A CA 1
ATOM 649 C C . GLY A 1 84 ? -5.099 10.940 2.387 1.00 94.94 84 GLY A C 1
ATOM 650 O O . GLY A 1 84 ? -3.901 10.669 2.311 1.00 94.94 84 GLY A O 1
ATOM 651 N N . LEU A 1 85 ? -5.966 10.200 3.089 1.00 96.62 85 LEU A N 1
ATOM 652 C CA . LEU A 1 85 ? -5.639 8.905 3.674 1.00 96.62 85 LEU A CA 1
ATOM 653 C C . LEU A 1 85 ? -6.635 7.843 3.253 1.00 96.62 85 LEU A C 1
ATOM 655 O O . LEU A 1 85 ? -7.794 7.865 3.660 1.00 96.62 85 LEU A O 1
ATOM 659 N N . ASP A 1 86 ? -6.117 6.864 2.531 1.00 96.62 86 ASP A N 1
ATOM 660 C CA . ASP A 1 86 ? -6.830 5.647 2.188 1.00 96.62 86 ASP A CA 1
ATOM 661 C C . ASP A 1 86 ? -6.331 4.493 3.049 1.00 96.62 86 ASP A C 1
ATOM 663 O O . ASP A 1 86 ? -5.176 4.467 3.489 1.00 96.62 86 ASP A O 1
ATOM 667 N N . HIS A 1 87 ? -7.201 3.517 3.299 1.00 95.94 87 HIS A N 1
ATOM 668 C CA . HIS A 1 87 ? -6.818 2.349 4.076 1.00 95.94 87 HIS A CA 1
ATOM 669 C C . HIS A 1 87 ? -7.635 1.105 3.742 1.00 95.94 87 HIS A C 1
ATOM 671 O O . HIS A 1 87 ? -8.741 1.174 3.205 1.00 95.94 87 HIS A O 1
ATOM 677 N N . VAL A 1 88 ? -7.080 -0.049 4.104 1.00 95.69 88 VAL A N 1
ATOM 678 C CA . VAL A 1 88 ? -7.800 -1.322 4.116 1.00 95.69 88 VAL A CA 1
ATOM 679 C C . VAL A 1 88 ? -7.268 -2.220 5.226 1.00 95.69 88 VAL A C 1
ATOM 681 O O . VAL A 1 88 ? -6.058 -2.414 5.356 1.00 95.69 88 VAL A O 1
ATOM 684 N N . GLY A 1 89 ? -8.190 -2.760 6.022 1.00 95.62 89 GLY A N 1
ATOM 685 C CA . GLY A 1 89 ? -7.909 -3.728 7.076 1.00 95.62 89 GLY A CA 1
ATOM 686 C C . GLY A 1 89 ? -8.360 -5.139 6.700 1.00 95.62 89 GLY A C 1
ATOM 687 O O . GLY A 1 89 ? -9.438 -5.318 6.124 1.00 95.62 89 GLY A O 1
ATOM 688 N N . VAL A 1 90 ? -7.551 -6.147 7.028 1.00 96.00 90 VAL A N 1
ATOM 689 C CA . VAL A 1 90 ? -7.912 -7.565 6.897 1.00 96.00 90 VAL A CA 1
ATOM 690 C C . VAL A 1 90 ? -7.543 -8.371 8.129 1.00 96.00 90 VAL A C 1
ATOM 692 O O . VAL A 1 90 ? -6.599 -8.035 8.836 1.00 96.00 90 VAL A O 1
ATOM 695 N N . GLU A 1 91 ? -8.253 -9.472 8.335 1.00 96.56 91 GLU A N 1
ATOM 696 C CA . GLU A 1 91 ? -7.867 -10.547 9.242 1.00 96.56 91 GLU A CA 1
ATOM 697 C C . GLU A 1 91 ? -7.466 -11.772 8.413 1.00 96.56 91 GLU A C 1
ATOM 699 O O . GLU A 1 91 ? -8.226 -12.242 7.556 1.00 96.56 91 GLU A O 1
ATOM 704 N N . ASN A 1 92 ? -6.242 -12.248 8.617 1.00 97.25 92 ASN A N 1
ATOM 705 C CA . ASN A 1 92 ? -5.732 -13.476 8.026 1.00 97.25 92 ASN A CA 1
ATOM 706 C C . ASN A 1 92 ? -6.384 -14.705 8.694 1.00 97.25 92 ASN A C 1
ATOM 708 O O . ASN A 1 92 ? -6.879 -14.608 9.815 1.00 97.25 92 ASN A O 1
ATOM 712 N N . PRO A 1 93 ? -6.375 -15.888 8.049 1.00 96.44 93 PRO A N 1
ATOM 713 C CA . PRO A 1 93 ? -6.956 -17.105 8.632 1.00 96.44 93 PRO A CA 1
ATOM 714 C C . PRO A 1 93 ? -6.322 -17.565 9.954 1.00 96.44 93 PRO A C 1
ATOM 716 O O . PRO A 1 93 ? -6.943 -18.328 10.684 1.00 96.44 93 PRO A O 1
ATOM 719 N N . ASP A 1 94 ? -5.096 -17.126 10.242 1.00 96.38 94 ASP A N 1
ATOM 720 C CA . ASP A 1 94 ? -4.377 -17.379 11.497 1.00 96.38 94 ASP A CA 1
ATOM 721 C C . ASP A 1 94 ? -4.749 -16.386 12.618 1.00 96.38 94 ASP A C 1
ATOM 723 O O . ASP A 1 94 ? -4.197 -16.464 13.712 1.00 96.38 94 ASP A O 1
ATOM 727 N N . GLY A 1 95 ? -5.676 -15.459 12.357 1.00 96.06 95 GLY A N 1
ATOM 728 C CA . GLY A 1 95 ? -6.113 -14.421 13.290 1.00 96.06 95 GLY A CA 1
ATOM 729 C C . GLY A 1 95 ? -5.263 -13.148 13.263 1.00 96.06 95 GLY A C 1
ATOM 730 O O . GLY A 1 95 ? -5.663 -12.150 13.860 1.00 96.06 95 GLY A O 1
ATOM 731 N N . GLN A 1 96 ? -4.129 -13.121 12.548 1.00 97.31 96 GLN A N 1
ATOM 732 C CA . GLN A 1 96 ? -3.326 -11.905 12.427 1.00 97.31 96 GLN A CA 1
ATOM 733 C C . GLN A 1 96 ? -4.096 -10.837 11.648 1.00 97.31 96 GLN A C 1
ATOM 735 O O . GLN A 1 96 ? -4.556 -11.062 10.526 1.00 97.31 96 GLN A O 1
ATOM 740 N N . ARG A 1 97 ? -4.173 -9.632 12.204 1.00 96.12 97 ARG A N 1
ATOM 741 C CA . ARG A 1 97 ? -4.760 -8.475 11.537 1.00 96.12 97 ARG A CA 1
ATOM 742 C C . ARG A 1 97 ? -3.689 -7.644 10.852 1.00 96.12 97 ARG A C 1
ATOM 744 O O . ARG A 1 97 ? -2.585 -7.463 11.364 1.00 96.12 97 ARG A O 1
ATOM 751 N N . VAL A 1 98 ? -4.033 -7.145 9.671 1.00 97.38 98 VAL A N 1
ATOM 752 C CA . VAL A 1 98 ? -3.168 -6.331 8.818 1.00 97.38 98 VAL A CA 1
ATOM 753 C C . VAL A 1 98 ? -3.916 -5.064 8.432 1.00 97.38 98 VAL A C 1
ATOM 755 O O . VAL A 1 98 ? -5.035 -5.144 7.928 1.00 97.38 98 VAL A O 1
ATOM 758 N N . LEU A 1 99 ? -3.288 -3.903 8.606 1.00 97.00 99 LEU A N 1
ATOM 759 C CA . LEU A 1 99 ? -3.793 -2.619 8.118 1.00 97.00 99 LEU A CA 1
ATOM 760 C C . LEU A 1 99 ? -2.778 -2.007 7.166 1.00 97.00 99 LEU A C 1
ATOM 762 O O . LEU A 1 99 ? -1.623 -1.812 7.537 1.00 97.00 99 LEU A O 1
ATOM 766 N N . VAL A 1 100 ? -3.220 -1.676 5.956 1.00 97.75 100 VAL A N 1
ATOM 767 C CA . VAL A 1 100 ? -2.435 -0.881 5.009 1.00 97.75 100 VAL A CA 1
ATOM 768 C C . VAL A 1 100 ? -3.005 0.530 4.984 1.00 97.75 100 VAL A C 1
ATOM 770 O O . VAL A 1 100 ? -4.201 0.701 4.754 1.00 97.75 100 VAL A O 1
ATOM 773 N N . LEU A 1 101 ? -2.146 1.520 5.213 1.00 97.69 101 LEU A N 1
ATOM 774 C CA . LEU A 1 101 ? -2.438 2.950 5.157 1.00 97.69 101 LEU A CA 1
ATOM 775 C C . LEU A 1 101 ? -1.683 3.566 3.978 1.00 97.69 101 LEU A C 1
ATOM 777 O O . LEU A 1 101 ? -0.484 3.332 3.843 1.00 97.69 101 LEU A O 1
ATOM 781 N N . SER A 1 102 ? -2.351 4.375 3.159 1.00 97.75 102 SER A N 1
ATOM 782 C CA . SER A 1 102 ? -1.720 5.193 2.119 1.00 97.75 102 SER A CA 1
ATOM 783 C C . SER A 1 102 ? -1.943 6.667 2.435 1.00 97.75 102 SER A C 1
ATOM 785 O O . SER A 1 102 ? -3.082 7.123 2.459 1.00 97.75 102 SER A O 1
ATOM 787 N N . ASN A 1 103 ? -0.858 7.395 2.704 1.00 97.69 103 ASN A N 1
ATOM 788 C CA . ASN A 1 103 ? -0.867 8.835 2.938 1.00 97.69 103 ASN A CA 1
ATOM 789 C C . ASN A 1 103 ? -0.373 9.552 1.682 1.00 97.69 103 ASN A C 1
ATOM 791 O O . ASN A 1 103 ? 0.819 9.515 1.391 1.00 97.69 103 ASN A O 1
ATOM 795 N N . SER A 1 104 ? -1.275 10.216 0.965 1.00 96.75 104 SER A N 1
ATOM 796 C CA . SER A 1 104 ? -0.942 11.031 -0.212 1.00 96.75 104 SER A CA 1
ATOM 797 C C . SER A 1 104 ? -0.813 12.524 0.115 1.00 96.75 104 SER A C 1
ATOM 799 O O . SER A 1 104 ? -0.903 13.363 -0.780 1.00 96.75 104 SER A O 1
ATOM 801 N N . ALA A 1 105 ? -0.749 12.863 1.403 1.00 95.88 105 ALA A N 1
ATOM 802 C CA . ALA A 1 105 ? -0.556 14.214 1.910 1.00 95.88 105 ALA A CA 1
ATOM 803 C C . ALA A 1 105 ? 0.833 14.336 2.561 1.00 95.88 105 ALA A C 1
ATOM 805 O O . ALA A 1 105 ? 1.638 13.407 2.501 1.00 95.88 105 ALA A O 1
ATOM 806 N N . GLY A 1 106 ? 1.092 15.476 3.209 1.00 97.69 106 GLY A N 1
ATOM 807 C CA . GLY A 1 106 ? 2.307 15.706 3.990 1.00 97.69 106 GLY A CA 1
ATOM 808 C C . GLY A 1 106 ? 2.464 14.761 5.187 1.00 97.69 106 GLY A C 1
ATOM 809 O O . GLY A 1 106 ? 1.564 13.984 5.527 1.00 97.69 106 GLY A O 1
ATOM 810 N N . GLU A 1 107 ? 3.624 14.843 5.838 1.00 98.00 107 GLU A N 1
ATOM 811 C CA . GLU A 1 107 ? 3.884 14.118 7.083 1.00 98.00 107 GLU A CA 1
ATOM 812 C C . GLU A 1 107 ? 2.861 14.491 8.160 1.00 98.00 107 GLU A C 1
ATOM 814 O O . GLU A 1 107 ? 2.510 15.660 8.332 1.00 98.00 107 GLU A O 1
ATOM 819 N N . ARG A 1 108 ? 2.347 13.480 8.862 1.00 97.19 108 ARG A N 1
ATOM 820 C CA . ARG A 1 108 ? 1.258 13.656 9.820 1.00 97.19 108 ARG A CA 1
ATOM 821 C C . ARG A 1 108 ? 1.171 12.508 10.808 1.00 97.19 108 ARG A C 1
ATOM 823 O O . ARG A 1 108 ? 1.540 11.374 10.511 1.00 97.19 108 ARG A O 1
ATOM 830 N N . LYS A 1 109 ? 0.569 12.790 11.955 1.00 97.69 109 LYS A N 1
ATOM 831 C CA . LYS A 1 109 ? 0.178 11.785 12.938 1.00 97.69 109 LYS A CA 1
ATOM 832 C C . LYS A 1 109 ? -1.293 11.421 12.748 1.00 97.69 109 LYS A C 1
ATOM 834 O O . LYS A 1 109 ? -2.124 12.306 12.552 1.00 97.69 109 LYS A O 1
ATOM 839 N N . VAL A 1 110 ? -1.615 10.133 12.794 1.00 96.56 110 VAL A N 1
ATOM 840 C CA . VAL A 1 110 ? -2.995 9.630 12.780 1.00 96.56 110 VAL A CA 1
ATOM 841 C C . VAL A 1 110 ? -3.231 8.730 13.983 1.00 96.56 110 VAL A C 1
ATOM 843 O O . VAL A 1 110 ? -2.342 7.975 14.374 1.00 96.56 110 VAL A O 1
ATOM 846 N N . THR A 1 111 ? -4.435 8.786 14.541 1.00 96.62 111 THR A N 1
ATOM 847 C CA . THR A 1 111 ? -4.866 7.876 15.603 1.00 96.62 111 THR A CA 1
ATOM 848 C C . THR A 1 111 ? -5.776 6.818 15.001 1.00 96.62 111 THR A C 1
ATOM 850 O O . THR A 1 111 ? -6.804 7.125 14.399 1.00 96.62 111 THR A O 1
ATOM 853 N N . LEU A 1 112 ? -5.378 5.562 15.149 1.00 95.12 112 LEU A N 1
ATOM 854 C CA . LEU A 1 112 ? -6.158 4.393 14.782 1.00 95.12 112 LEU A CA 1
ATOM 855 C C . LEU A 1 112 ? -7.001 3.973 15.977 1.00 95.12 112 LEU A C 1
ATOM 857 O O . LEU A 1 112 ? -6.501 3.949 17.101 1.00 95.12 112 LEU A O 1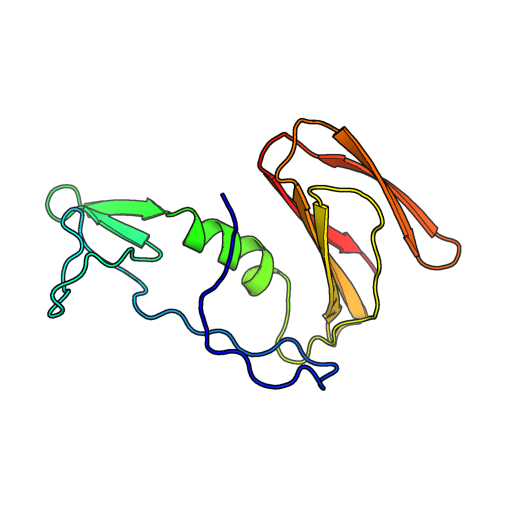
ATOM 861 N N . GLN A 1 113 ? -8.256 3.611 15.730 1.00 93.94 113 GLN A N 1
ATOM 862 C CA . GLN A 1 113 ? -9.166 3.108 16.753 1.00 93.94 113 GLN A CA 1
ATOM 863 C C . GLN A 1 113 ? -9.841 1.832 16.265 1.00 93.94 113 GLN A C 1
ATOM 865 O O . GLN A 1 113 ? -10.308 1.757 15.128 1.00 93.94 113 GLN A O 1
ATOM 870 N N . MET A 1 114 ? -9.886 0.824 17.130 1.00 88.81 114 MET A N 1
ATOM 871 C CA . MET A 1 114 ? -10.562 -0.439 16.858 1.00 88.81 114 MET A CA 1
ATOM 872 C C . MET A 1 114 ? -11.096 -1.022 18.169 1.00 88.81 114 MET A C 1
ATOM 874 O O . MET A 1 114 ? -10.338 -1.524 19.001 1.00 88.81 114 MET A O 1
ATOM 878 N N . GLY A 1 115 ? -12.415 -0.958 18.358 1.00 87.06 115 GLY A N 1
ATOM 879 C CA . GLY A 1 115 ? -13.036 -1.308 19.637 1.00 87.06 115 GLY A CA 1
ATOM 880 C C . GLY A 1 115 ? -12.495 -0.425 20.767 1.00 87.06 115 GLY A C 1
ATOM 881 O O . GLY A 1 115 ? -12.471 0.793 20.634 1.00 87.06 115 GLY A O 1
ATOM 882 N N . GLY A 1 116 ? -12.036 -1.040 21.861 1.00 89.38 116 GLY A N 1
ATOM 883 C CA . GLY A 1 116 ? -11.407 -0.339 22.990 1.00 89.38 116 GLY A CA 1
ATOM 884 C C . GLY A 1 116 ? -9.908 -0.053 22.828 1.00 89.38 116 GLY A C 1
ATOM 885 O O . GLY A 1 116 ? -9.289 0.436 23.767 1.00 89.38 116 GLY A O 1
ATOM 886 N N . MET A 1 117 ? -9.306 -0.386 21.682 1.00 89.62 117 MET A N 1
ATOM 887 C CA . MET A 1 117 ? -7.876 -0.181 21.434 1.00 89.62 117 MET A CA 1
ATOM 888 C C . MET A 1 117 ? -7.637 1.056 20.573 1.00 89.62 117 MET A C 1
ATOM 890 O O . MET A 1 117 ? -8.364 1.305 19.608 1.00 89.62 117 MET A O 1
ATOM 894 N N . SER A 1 118 ? -6.564 1.783 20.881 1.00 94.00 118 SER A N 1
ATOM 895 C CA . SER A 1 118 ? -6.095 2.916 20.090 1.00 94.00 118 SER A CA 1
ATOM 896 C C . SER A 1 118 ? -4.585 2.880 19.902 1.00 94.00 118 SER A C 1
ATOM 898 O O . SER A 1 118 ? -3.859 2.509 20.823 1.00 94.00 118 SER A O 1
ATOM 900 N N . ALA A 1 119 ? -4.112 3.317 18.740 1.00 94.00 119 ALA A N 1
ATOM 901 C CA . ALA A 1 119 ? -2.689 3.448 18.457 1.00 94.00 119 ALA A CA 1
ATOM 902 C C . ALA A 1 119 ? -2.415 4.706 17.637 1.00 94.00 119 ALA A C 1
ATOM 904 O O . ALA A 1 119 ? -3.121 4.998 16.674 1.00 94.00 119 ALA A O 1
ATOM 905 N N . ASP A 1 120 ? -1.355 5.417 17.993 1.00 96.12 120 ASP A N 1
ATOM 906 C CA . ASP A 1 120 ? -0.880 6.569 17.244 1.00 96.12 120 ASP A CA 1
ATOM 907 C C . ASP A 1 120 ? 0.203 6.157 16.249 1.00 96.12 120 ASP A C 1
ATOM 909 O O . ASP A 1 120 ? 1.146 5.445 16.595 1.00 96.12 120 ASP A O 1
ATOM 913 N N . VAL A 1 121 ? 0.091 6.640 15.014 1.00 96.88 121 VAL A N 1
ATOM 914 C CA . VAL A 1 121 ? 1.007 6.300 13.924 1.00 96.88 121 VAL A CA 1
ATOM 915 C C . VAL A 1 121 ? 1.460 7.569 13.220 1.00 96.88 121 VAL A C 1
ATOM 917 O O . VAL A 1 121 ? 0.644 8.355 12.739 1.00 96.88 121 VAL A O 1
ATOM 920 N N . ASN A 1 122 ? 2.775 7.752 13.129 1.00 97.88 122 ASN A N 1
ATOM 921 C CA . ASN A 1 122 ? 3.375 8.823 12.342 1.00 97.88 122 ASN A CA 1
ATOM 922 C C . ASN A 1 122 ? 3.567 8.335 10.903 1.00 97.88 122 ASN A C 1
ATOM 924 O O . ASN A 1 122 ? 4.297 7.375 10.656 1.00 97.88 122 ASN A O 1
ATOM 928 N N . LEU A 1 123 ? 2.901 8.992 9.960 1.00 97.94 123 LEU A N 1
ATOM 929 C CA . LEU A 1 123 ? 2.962 8.697 8.535 1.00 97.94 123 LEU A CA 1
ATOM 930 C C . LEU A 1 123 ? 3.816 9.753 7.846 1.00 97.94 123 LEU A C 1
ATOM 932 O O . LEU A 1 123 ? 3.535 10.945 7.954 1.00 97.94 123 LEU A O 1
ATOM 936 N N . LYS A 1 124 ? 4.824 9.313 7.091 1.00 98.38 124 LYS A N 1
ATOM 937 C CA . LYS A 1 124 ? 5.627 10.200 6.241 1.00 98.38 124 LYS A CA 1
ATOM 938 C C . LYS A 1 124 ? 4.791 10.744 5.080 1.00 98.38 124 LYS A C 1
ATOM 940 O O . LYS A 1 124 ? 3.782 10.132 4.710 1.00 98.38 124 LYS A O 1
ATOM 945 N N . SER A 1 125 ? 5.236 11.853 4.489 1.00 97.44 125 SER A N 1
ATOM 946 C CA . SER A 1 125 ? 4.668 12.360 3.231 1.00 97.44 125 SER A CA 1
ATOM 947 C C . SER A 1 125 ? 4.739 11.295 2.135 1.00 97.44 125 SER A C 1
ATOM 949 O O . SER A 1 125 ? 5.740 10.581 2.058 1.00 97.44 125 SER A O 1
ATOM 951 N N . ASP A 1 126 ? 3.694 11.193 1.310 1.00 95.88 126 ASP A N 1
ATOM 952 C CA . ASP A 1 126 ? 3.630 10.304 0.135 1.00 95.88 126 ASP A CA 1
ATOM 953 C C . ASP A 1 126 ? 4.069 8.854 0.414 1.00 95.88 126 ASP A C 1
ATOM 955 O O . ASP A 1 126 ? 4.916 8.281 -0.276 1.00 95.88 126 ASP A O 1
ATOM 959 N N . SER A 1 127 ? 3.505 8.247 1.461 1.00 96.88 127 SER A N 1
ATOM 960 C CA . SER A 1 127 ? 3.944 6.944 1.969 1.00 96.88 127 SER A CA 1
ATOM 961 C C . SER A 1 127 ? 2.841 5.889 2.006 1.00 96.88 127 SER A C 1
ATOM 963 O O . SER A 1 127 ? 1.645 6.184 2.070 1.00 96.88 127 SER A O 1
ATOM 965 N N . VAL A 1 128 ? 3.262 4.622 1.999 1.00 97.69 128 VAL A N 1
ATOM 966 C CA . VAL A 1 128 ? 2.418 3.470 2.327 1.00 97.69 128 VAL A CA 1
ATOM 967 C C . VAL A 1 128 ? 3.004 2.800 3.566 1.00 97.69 128 VAL A C 1
ATOM 969 O O . VAL A 1 128 ? 4.208 2.570 3.645 1.00 97.69 128 VAL A O 1
ATOM 972 N N . THR A 1 129 ? 2.165 2.514 4.558 1.00 97.69 129 THR A N 1
ATOM 973 C CA . THR A 1 129 ? 2.564 1.898 5.830 1.00 97.69 129 THR A CA 1
ATOM 974 C C . THR A 1 129 ? 1.708 0.663 6.083 1.00 97.69 129 THR A C 1
ATOM 976 O O . THR A 1 129 ? 0.486 0.734 5.975 1.00 97.69 129 THR A O 1
ATOM 979 N N . THR A 1 130 ? 2.338 -0.464 6.428 1.00 97.88 130 THR A N 1
ATOM 980 C CA . THR A 1 130 ? 1.632 -1.696 6.817 1.00 97.88 130 THR A CA 1
ATOM 981 C C . THR A 1 130 ? 1.860 -1.983 8.293 1.00 97.88 130 THR A C 1
ATOM 983 O O . THR A 1 130 ? 3.003 -2.011 8.743 1.00 97.88 130 THR A O 1
ATOM 986 N N . LEU A 1 131 ? 0.778 -2.227 9.025 1.00 96.81 131 LEU A N 1
ATOM 987 C CA . LEU A 1 131 ? 0.778 -2.572 10.446 1.00 96.81 131 LEU A CA 1
ATOM 988 C C . LEU A 1 131 ? 0.238 -3.990 10.629 1.00 96.81 131 LEU A C 1
ATOM 990 O O . LEU A 1 131 ? -0.668 -4.399 9.902 1.00 96.81 131 LEU A O 1
ATOM 994 N N . LEU A 1 132 ? 0.791 -4.715 11.602 1.00 96.62 132 LEU A N 1
ATOM 995 C CA . LEU A 1 132 ? 0.452 -6.101 11.925 1.00 96.62 132 LEU A CA 1
ATOM 996 C C . LEU A 1 132 ? 0.203 -6.223 13.427 1.00 96.62 132 LEU A C 1
ATOM 998 O O . LEU A 1 132 ? 0.995 -5.695 14.207 1.00 96.62 132 LEU A O 1
ATOM 1002 N N . TRP A 1 133 ? -0.856 -6.924 13.827 1.00 94.69 133 TRP A N 1
ATOM 1003 C CA . TRP A 1 133 ? -1.137 -7.227 15.235 1.00 94.69 133 TRP A CA 1
ATOM 1004 C C . TRP A 1 133 ? -2.031 -8.470 15.379 1.00 94.69 133 TRP A C 1
ATOM 1006 O O . TRP A 1 133 ? -2.505 -9.009 14.377 1.00 94.69 133 TRP A O 1
ATOM 1016 N N . ALA A 1 134 ? -2.232 -8.929 16.615 1.00 88.12 134 ALA A N 1
ATOM 1017 C CA . ALA A 1 134 ? -3.125 -10.027 16.989 1.00 88.12 134 ALA A CA 1
ATOM 1018 C C . ALA A 1 134 ? -3.942 -9.616 18.219 1.00 88.12 134 ALA A C 1
ATOM 1020 O O . ALA A 1 134 ? -3.341 -8.970 19.108 1.00 88.12 134 ALA A O 1
#

Secondary structure (DSSP, 8-state):
--------------SBPPP---S-SEE-TT--S--SSS----SEEE-TTT--EEE-HHHHHHHHHHTTPPTT-EEPP-----TTEEEEEEE-TTS-EEEEEEE-SSSEEEEEEETTEEEEEEE-TTEEEEEEE-

Foldseek 3Di:
DDPPPPDDDDDPDFQDDDDDDDDAAEAEPVQPPDPDPDRDDHQWYQHPPPRDIDGDPNVVVVCLDVVAADVVWTWDDDDDPDPQKDKTWTQHPVRKIKIKIFHQAAWDWDWDDDPPDIDIDTDHHGDIDMDIDD

pLDDT: mean 84.19, std 20.15, range [24.86, 98.38]

Sequence (134 aa):
MLFLMSGCTGPKAGRTIPIRTISHLALDEKGRPNIGPFPCGGVVTIHSQTKEITRSGQYWAFAHFARFMRRGARRFDSQTAVTGLDHVGVENPDGQRVLVLSNSAGERKVTLQMGGMSADVNLKSDSVTTLLWA

Radius of gyration: 17.38 Å; chains: 1; bounding box: 44×33×52 Å